Protein AF-A0A5Q4D8Q8-F1 (afdb_monomer_lite)

Radius of gyration: 39.7 Å; chains: 1; bounding box: 66×83×88 Å

Secondary structure (DSSP, 8-state):
-HHHHHHHHHHHHHHHHHHGGGSPPTT-TTSHHHHSHHHHHHHHHHHHH--S-HHHHIIIIISHHHHHHHHHHHHHHHHHHHHHHHHHHHHHHTT-TTTS--TT-TTTTTT-TT--PPPPPTTSTTSS----PPPPP------

Foldseek 3Di:
DVVVVVVVVVVVVVVVVVVCVPADDPPDCPHPVNVPCVVVLVVCLCVPPVDPDSVCSCCCPVVVVVVVVVVVVVVVVVVVVVVVVVVVVVVVVVVPPPPDQDPVDPCSVVPDPPPPDPDPPPPPVPPPDDPDDDDDDDDDDDD

pLDDT: mean 78.27, std 19.3, range [39.91, 98.5]

Structure (mmCIF, N/CA/C/O backbone):
data_AF-A0A5Q4D8Q8-F1
#
_entry.id   AF-A0A5Q4D8Q8-F1
#
loop_
_atom_site.group_PDB
_atom_site.id
_atom_site.type_symbol
_atom_site.label_atom_id
_atom_site.label_alt_id
_atom_site.label_comp_id
_atom_site.label_asym_id
_atom_site.label_entity_id
_atom_site.label_seq_id
_atom_site.pdbx_PDB_ins_code
_atom_site.Cartn_x
_atom_site.Cartn_y
_atom_site.Cartn_z
_atom_site.occupancy
_atom_site.B_iso_or_equiv
_atom_site.auth_seq_id
_atom_site.auth_comp_id
_atom_site.auth_asym_id
_atom_site.auth_atom_id
_atom_site.pdbx_PDB_model_num
ATOM 1 N N . MET A 1 1 ? -34.823 7.343 -8.828 1.00 64.50 1 MET A N 1
ATOM 2 C CA . MET A 1 1 ? -33.580 7.234 -8.028 1.00 64.50 1 MET A CA 1
ATOM 3 C C . MET A 1 1 ? -32.753 5.987 -8.343 1.00 64.50 1 MET A C 1
ATOM 5 O O . MET A 1 1 ? -31.554 6.124 -8.524 1.00 64.50 1 MET A O 1
ATOM 9 N N . ARG A 1 2 ? -33.337 4.781 -8.453 1.00 85.31 2 ARG A N 1
ATOM 10 C CA . ARG A 1 2 ? -32.560 3.571 -8.809 1.00 85.31 2 ARG A CA 1
ATOM 11 C C . ARG A 1 2 ? -32.149 3.522 -10.289 1.00 85.31 2 ARG A C 1
ATOM 13 O O . ARG A 1 2 ? -31.002 3.226 -10.587 1.00 85.31 2 ARG A O 1
ATOM 20 N N . LEU A 1 3 ? -33.051 3.906 -11.201 1.00 88.81 3 LEU A N 1
ATOM 21 C CA . LEU A 1 3 ? -32.789 3.929 -12.651 1.00 88.81 3 LEU A CA 1
ATOM 22 C C . LEU A 1 3 ? -31.653 4.887 -13.044 1.00 88.81 3 LEU A C 1
ATOM 24 O O . LEU A 1 3 ? -30.802 4.539 -13.851 1.00 88.81 3 LEU A O 1
ATOM 28 N N . THR A 1 4 ? -31.599 6.064 -12.416 1.00 91.62 4 THR A N 1
ATOM 29 C CA . THR A 1 4 ? -30.503 7.030 -12.583 1.00 91.62 4 THR A CA 1
ATOM 30 C C . THR A 1 4 ? -29.162 6.454 -12.124 1.00 91.62 4 THR A C 1
ATOM 32 O O . THR A 1 4 ? -28.154 6.672 -12.781 1.00 91.62 4 THR A O 1
ATOM 35 N N . GLY A 1 5 ? -29.148 5.662 -11.044 1.00 93.81 5 GLY A N 1
ATOM 36 C CA . GLY A 1 5 ? -27.947 4.956 -10.589 1.00 93.81 5 GLY A CA 1
ATOM 37 C C . GLY A 1 5 ? -27.473 3.897 -11.586 1.00 93.81 5 GLY A C 1
ATOM 38 O O . GLY A 1 5 ? -26.296 3.866 -11.928 1.00 93.81 5 GLY A O 1
ATOM 39 N N . PHE A 1 6 ? -28.389 3.081 -12.116 1.00 95.69 6 PHE A N 1
ATOM 40 C CA . PHE A 1 6 ? -28.047 2.099 -13.151 1.00 95.69 6 PHE A CA 1
ATOM 41 C C . PHE A 1 6 ? -27.533 2.755 -14.436 1.00 95.69 6 PHE A C 1
ATOM 43 O O . PHE A 1 6 ? -26.574 2.257 -15.019 1.00 95.69 6 PHE A O 1
ATOM 50 N N . MET A 1 7 ? -28.106 3.892 -14.843 1.00 94.75 7 MET A N 1
ATOM 51 C CA . MET A 1 7 ? -27.587 4.666 -15.975 1.00 94.75 7 MET A CA 1
ATOM 52 C C . MET A 1 7 ? -26.160 5.167 -15.734 1.00 94.75 7 MET A C 1
ATOM 54 O O . MET A 1 7 ? -25.324 5.041 -16.623 1.00 94.75 7 MET A O 1
ATOM 58 N N . LEU A 1 8 ? -25.861 5.692 -14.541 1.00 96.44 8 LEU A N 1
ATOM 59 C CA . LEU A 1 8 ? -24.515 6.164 -14.201 1.00 96.44 8 LEU A CA 1
ATOM 60 C C . LEU A 1 8 ? -23.490 5.025 -14.183 1.00 96.44 8 LEU A C 1
ATOM 62 O O . LEU A 1 8 ? -22.406 5.173 -14.742 1.00 96.44 8 LEU A O 1
ATOM 66 N N . ILE A 1 9 ? -23.839 3.880 -13.589 1.00 96.88 9 ILE A N 1
ATOM 67 C CA . ILE A 1 9 ? -22.969 2.696 -13.573 1.00 96.88 9 ILE A CA 1
ATOM 68 C C . ILE A 1 9 ? -22.744 2.183 -14.998 1.00 96.88 9 ILE A C 1
ATOM 70 O O . ILE A 1 9 ? -21.609 1.892 -15.359 1.00 96.88 9 ILE A O 1
ATOM 74 N N . GLY A 1 10 ? -23.798 2.103 -15.816 1.00 97.06 10 GLY A N 1
ATOM 75 C CA . GLY A 1 10 ? -23.695 1.666 -17.209 1.00 97.06 10 GLY A CA 1
ATOM 76 C C . GLY A 1 10 ? -22.811 2.587 -18.049 1.00 97.06 10 GLY A C 1
ATOM 77 O O . GLY A 1 10 ? -21.973 2.105 -18.808 1.00 97.06 10 GLY A O 1
ATOM 78 N N . LEU A 1 11 ? -22.940 3.904 -17.865 1.00 97.00 11 LEU A N 1
ATOM 79 C CA . LEU A 1 11 ? -22.089 4.894 -18.525 1.00 97.00 11 LEU A CA 1
ATOM 80 C C . LEU A 1 11 ? -20.624 4.741 -18.100 1.00 97.00 11 LEU A C 1
ATOM 82 O O . LEU A 1 11 ? -19.747 4.676 -18.958 1.00 97.00 11 LEU A O 1
ATOM 86 N N . LEU A 1 12 ? -20.357 4.640 -16.796 1.00 97.12 12 LEU A N 1
ATOM 87 C CA . LEU A 1 12 ? -19.002 4.462 -16.271 1.00 97.12 12 LEU A CA 1
ATOM 88 C C . LEU A 1 12 ? -18.375 3.143 -16.749 1.00 97.12 12 LEU A C 1
ATOM 90 O O . LEU A 1 12 ? -17.216 3.120 -17.152 1.00 97.12 12 LEU A O 1
ATOM 94 N N . ALA A 1 13 ? -19.142 2.052 -16.742 1.00 97.12 13 ALA A N 1
ATOM 95 C CA . ALA A 1 13 ? -18.692 0.758 -17.240 1.00 97.12 13 ALA A CA 1
ATOM 96 C C . ALA A 1 13 ? -18.370 0.817 -18.740 1.00 97.12 13 ALA A C 1
ATOM 98 O O . ALA A 1 13 ? -17.312 0.350 -19.152 1.00 97.12 13 ALA A O 1
ATOM 99 N N . GLY A 1 14 ? -19.236 1.444 -19.544 1.00 97.19 14 GLY A N 1
ATOM 100 C CA . GLY A 1 14 ? -18.987 1.663 -20.970 1.00 97.19 14 GLY A CA 1
ATOM 101 C C . GLY A 1 14 ? -17.726 2.491 -21.221 1.00 97.19 14 GLY A C 1
ATOM 102 O O . GLY A 1 14 ? -16.922 2.135 -22.080 1.00 97.19 14 GLY A O 1
ATOM 103 N N . PHE A 1 15 ? -17.507 3.537 -20.421 1.00 96.38 15 PHE A N 1
ATOM 104 C CA . PHE A 1 15 ? -16.282 4.332 -20.465 1.00 96.38 15 PHE A CA 1
ATOM 105 C C . PHE A 1 15 ? -15.033 3.498 -20.143 1.00 96.38 15 PHE A C 1
ATOM 107 O O . PHE A 1 15 ? -14.054 3.579 -20.877 1.00 96.38 15 PHE A O 1
ATOM 114 N N . PHE A 1 16 ? -15.065 2.655 -19.105 1.00 95.81 16 PHE A N 1
ATOM 115 C CA . PHE A 1 16 ? -13.937 1.775 -18.779 1.00 95.81 16 PHE A CA 1
ATOM 116 C C . PHE A 1 16 ? -13.654 0.739 -19.870 1.00 95.81 16 PHE A C 1
ATOM 118 O O . PHE A 1 16 ? -12.490 0.487 -20.174 1.00 95.81 16 PHE A O 1
ATOM 125 N N . VAL A 1 17 ? -14.692 0.158 -20.480 1.00 95.69 17 VAL A N 1
ATOM 126 C CA . VAL A 1 17 ? -14.530 -0.774 -21.609 1.00 95.69 17 VAL A CA 1
ATOM 127 C C . VAL A 1 17 ? -13.881 -0.064 -22.794 1.00 95.69 17 VAL A C 1
ATOM 129 O O . VAL A 1 17 ? -12.927 -0.588 -23.362 1.00 95.69 17 VAL A O 1
ATOM 132 N N . TRP A 1 18 ? -14.343 1.141 -23.128 1.00 95.38 18 TRP A N 1
ATOM 133 C CA . TRP A 1 18 ? -13.735 1.954 -24.179 1.00 95.38 18 TRP A CA 1
ATOM 134 C C . TRP A 1 18 ? -12.267 2.287 -23.869 1.00 95.38 18 TRP A C 1
ATOM 136 O O . TRP A 1 18 ? -11.400 2.022 -24.694 1.00 95.38 18 TRP A O 1
ATOM 146 N N . ALA A 1 19 ? -11.971 2.757 -22.654 1.00 93.38 19 ALA A N 1
ATOM 147 C CA . ALA A 1 19 ? -10.611 3.085 -22.222 1.00 93.38 19 ALA A CA 1
ATOM 148 C C . ALA A 1 19 ? -9.673 1.864 -22.191 1.00 93.38 19 ALA A C 1
ATOM 150 O O . ALA A 1 19 ? -8.475 1.995 -22.423 1.00 93.38 19 ALA A O 1
ATOM 151 N N . SER A 1 20 ? -10.199 0.661 -21.934 1.00 91.81 20 SER A N 1
ATOM 152 C CA . SER A 1 20 ? -9.400 -0.571 -21.947 1.00 91.81 20 SER A CA 1
ATOM 153 C C . SER A 1 20 ? -8.843 -0.934 -23.328 1.00 91.81 20 SER A C 1
ATOM 155 O O . SER A 1 20 ? -7.903 -1.722 -23.404 1.00 91.81 20 SER A O 1
ATOM 157 N N . GLY A 1 21 ? -9.387 -0.354 -24.405 1.00 90.31 21 GLY A N 1
ATOM 158 C CA . GLY A 1 21 ? -8.880 -0.553 -25.763 1.00 90.31 21 GLY A CA 1
ATOM 159 C C . GLY A 1 21 ? -7.482 0.031 -25.994 1.00 90.31 21 GLY A C 1
ATOM 160 O O . GLY A 1 21 ? -6.774 -0.466 -26.862 1.00 90.31 21 GLY A O 1
ATOM 161 N N . ASP A 1 22 ? -7.064 1.016 -25.193 1.00 89.38 22 ASP A N 1
ATOM 162 C CA . ASP A 1 22 ? -5.745 1.665 -25.297 1.00 89.38 22 ASP A CA 1
ATOM 163 C C . ASP A 1 22 ? -4.634 0.919 -24.526 1.00 89.38 22 ASP A C 1
ATOM 165 O O . ASP A 1 22 ? -3.496 1.386 -24.442 1.00 89.38 22 ASP A O 1
ATOM 169 N N . LEU A 1 23 ? -4.937 -0.237 -23.926 1.00 88.94 23 LEU A N 1
ATOM 170 C CA . LEU A 1 23 ? -3.936 -1.045 -23.231 1.00 88.94 23 LEU A CA 1
ATOM 171 C C . LEU A 1 23 ? -3.011 -1.754 -24.240 1.00 88.94 23 LEU A C 1
ATOM 173 O O . LEU A 1 23 ? -3.493 -2.269 -25.249 1.00 88.94 23 LEU A O 1
ATOM 177 N N . PRO A 1 24 ? -1.695 -1.840 -23.963 1.00 86.88 24 PRO A N 1
ATOM 178 C CA . PRO A 1 24 ? -0.766 -2.580 -24.812 1.00 86.88 24 PRO A CA 1
ATOM 179 C C . PRO A 1 24 ? -1.128 -4.070 -24.890 1.00 86.88 24 PRO A C 1
ATOM 181 O O . PRO A 1 24 ? -1.764 -4.626 -23.986 1.00 86.88 24 PRO A O 1
ATOM 184 N N . GLU A 1 25 ? -0.690 -4.728 -25.967 1.00 87.12 25 GLU A N 1
ATOM 185 C CA . GLU A 1 25 ? -0.893 -6.165 -26.138 1.00 87.12 25 GLU A CA 1
ATOM 186 C C . GLU A 1 25 ? -0.271 -6.954 -24.978 1.00 87.12 25 GLU A C 1
ATOM 188 O O . GLU A 1 25 ? 0.760 -6.594 -24.398 1.00 87.12 25 GLU A O 1
ATOM 193 N N . ARG A 1 26 ? -0.917 -8.064 -24.609 1.00 83.88 26 ARG A N 1
ATOM 194 C CA . ARG A 1 26 ? -0.393 -8.924 -23.545 1.00 83.88 26 ARG A CA 1
ATOM 195 C C . ARG A 1 26 ? 0.974 -9.470 -23.946 1.00 83.88 26 ARG A C 1
ATOM 197 O O . ARG A 1 26 ? 1.128 -10.000 -25.038 1.00 83.88 26 ARG A O 1
ATOM 204 N N . ALA A 1 27 ? 1.904 -9.434 -22.994 1.00 82.75 27 ALA A N 1
ATOM 205 C CA . ALA A 1 27 ? 3.272 -9.929 -23.144 1.00 82.75 27 ALA A CA 1
ATOM 206 C C . ALA A 1 27 ? 4.116 -9.198 -24.203 1.00 82.75 27 ALA A C 1
ATOM 208 O O . ALA A 1 27 ? 5.157 -9.720 -24.595 1.00 82.75 27 ALA A O 1
ATOM 209 N N . ASP A 1 28 ? 3.719 -7.992 -24.619 1.00 86.56 28 ASP A N 1
ATOM 210 C CA . ASP A 1 28 ? 4.575 -7.138 -25.437 1.00 86.56 28 ASP A CA 1
ATOM 211 C C . ASP A 1 28 ? 5.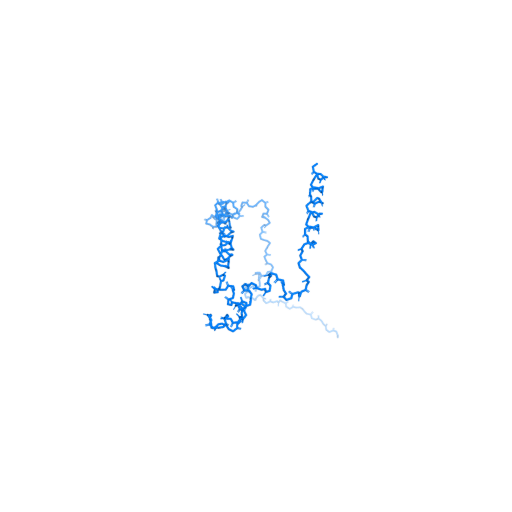822 -6.700 -24.631 1.00 86.56 28 ASP A C 1
ATOM 213 O O . ASP A 1 28 ? 5.691 -5.966 -23.639 1.00 86.56 28 ASP A O 1
ATOM 217 N N . PRO A 1 29 ? 7.041 -7.126 -25.026 1.00 82.69 29 PRO A N 1
ATOM 218 C CA . PRO A 1 29 ? 8.274 -6.730 -24.349 1.00 82.69 29 PRO A CA 1
ATOM 219 C C . PRO A 1 29 ? 8.584 -5.236 -24.509 1.00 82.69 29 PRO A C 1
ATOM 221 O O . PRO A 1 29 ? 9.345 -4.691 -23.711 1.00 82.69 29 PRO A O 1
ATOM 224 N N . ALA A 1 30 ? 7.996 -4.569 -25.508 1.00 86.19 30 ALA A N 1
ATOM 225 C CA . ALA A 1 30 ? 8.105 -3.128 -25.707 1.00 86.19 30 ALA A CA 1
ATOM 226 C C . ALA A 1 30 ? 7.052 -2.335 -24.913 1.00 86.19 30 ALA A C 1
ATOM 228 O O . ALA A 1 30 ? 7.017 -1.104 -24.997 1.00 86.19 30 ALA A O 1
ATOM 229 N N . SER A 1 31 ? 6.209 -3.006 -24.117 1.00 88.00 31 SER A N 1
ATOM 230 C CA . SER A 1 31 ? 5.213 -2.316 -23.308 1.00 88.00 31 SER A CA 1
ATOM 231 C C . SER A 1 31 ? 5.881 -1.383 -22.280 1.00 88.00 31 SER A C 1
ATOM 233 O O . SER A 1 31 ? 6.899 -1.738 -21.672 1.00 88.00 31 SER A O 1
ATOM 235 N N . PRO A 1 32 ? 5.303 -0.197 -22.006 1.00 83.81 32 PRO A N 1
ATOM 236 C CA . PRO A 1 32 ? 5.865 0.748 -21.037 1.00 83.81 32 PRO A CA 1
ATOM 237 C C . PRO A 1 32 ? 6.068 0.149 -19.638 1.00 83.81 32 PRO A C 1
ATOM 239 O O . PRO A 1 32 ? 6.989 0.535 -18.921 1.00 83.81 32 PRO A O 1
ATOM 242 N N . ALA A 1 33 ? 5.223 -0.815 -19.256 1.00 82.00 33 ALA A N 1
ATOM 243 C CA . ALA A 1 33 ? 5.322 -1.516 -17.982 1.00 82.00 33 ALA A CA 1
ATOM 244 C C . ALA A 1 33 ? 6.548 -2.440 -17.902 1.00 82.00 33 ALA A C 1
ATOM 246 O O . ALA A 1 33 ? 7.072 -2.618 -16.808 1.00 82.00 33 ALA A O 1
ATOM 247 N N . SER A 1 34 ? 7.004 -3.001 -19.029 1.00 81.62 34 SER A N 1
ATOM 248 C CA . SER A 1 34 ? 8.166 -3.898 -19.106 1.00 81.62 34 SER A CA 1
ATOM 249 C C . SER A 1 34 ? 9.496 -3.157 -19.241 1.00 81.62 34 SER A C 1
ATOM 251 O O . SER A 1 34 ? 10.513 -3.659 -18.777 1.00 81.62 34 SER A O 1
ATOM 253 N N . LEU A 1 35 ? 9.503 -1.965 -19.843 1.00 82.94 35 LEU A N 1
ATOM 254 C CA . LEU A 1 35 ? 10.721 -1.166 -20.052 1.00 82.94 35 LEU A CA 1
ATOM 255 C C . LEU A 1 35 ? 11.093 -0.275 -18.855 1.00 82.94 35 LEU A C 1
ATOM 257 O O . LEU A 1 35 ? 12.162 0.333 -18.844 1.00 82.94 35 LEU A O 1
ATOM 261 N N . GLY A 1 36 ? 10.200 -0.155 -17.872 1.00 83.19 36 GLY A N 1
ATOM 262 C CA . GLY A 1 36 ? 10.362 0.735 -16.727 1.00 83.19 36 GLY A CA 1
ATOM 263 C C . GLY A 1 36 ? 11.129 0.119 -15.553 1.00 83.19 36 GLY A C 1
ATOM 264 O O . GLY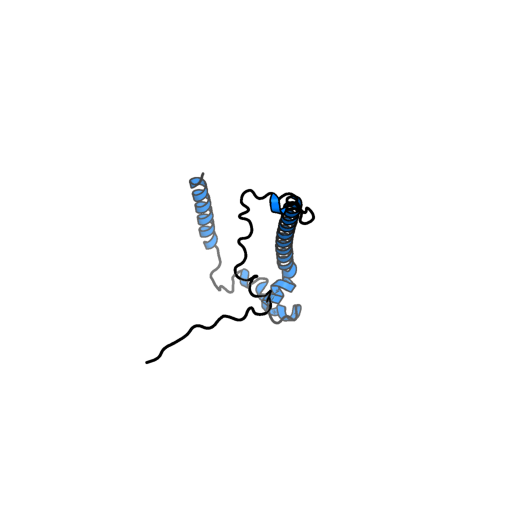 A 1 36 ? 12.060 -0.671 -15.696 1.00 83.19 36 GLY A O 1
ATOM 265 N N . VAL A 1 37 ? 10.702 0.482 -14.343 1.00 89.31 37 VAL A N 1
ATOM 266 C CA . VAL A 1 37 ? 11.318 0.065 -13.068 1.00 89.31 37 VAL A CA 1
ATOM 267 C C . VAL A 1 37 ? 11.326 -1.451 -12.836 1.00 89.31 37 VAL A C 1
ATOM 269 O O . VAL A 1 37 ? 12.110 -1.943 -12.029 1.00 89.31 37 VAL A O 1
ATOM 272 N N . SER A 1 38 ? 10.485 -2.203 -13.551 1.00 89.06 38 SER A N 1
ATOM 273 C CA . SER A 1 38 ? 10.406 -3.663 -13.469 1.00 89.06 38 SER A CA 1
ATOM 274 C C . SER A 1 38 ? 11.735 -4.340 -13.787 1.00 89.06 38 SER A C 1
ATOM 276 O O . SER A 1 38 ? 12.153 -5.216 -13.034 1.00 89.06 38 SER A O 1
ATOM 278 N N . SER A 1 39 ? 12.412 -3.920 -14.860 1.00 89.81 39 SER A N 1
ATOM 279 C CA . SER A 1 39 ? 13.679 -4.522 -15.294 1.00 89.81 39 SER A CA 1
ATOM 280 C C . SER A 1 39 ? 14.773 -4.295 -14.259 1.00 89.81 39 SER A C 1
ATOM 282 O O . SER A 1 39 ? 15.468 -5.233 -13.878 1.00 89.81 39 SER A O 1
ATOM 284 N N . TYR A 1 40 ? 14.831 -3.085 -13.694 1.00 92.00 40 TYR A N 1
ATOM 285 C CA . TYR A 1 40 ? 15.751 -2.773 -12.603 1.00 92.00 40 TYR A CA 1
ATOM 286 C C . TYR A 1 40 ? 15.499 -3.652 -11.371 1.00 92.00 40 TYR A C 1
ATOM 288 O O . TYR A 1 40 ? 16.433 -4.223 -10.817 1.00 92.00 40 TYR A O 1
ATOM 296 N N . TYR A 1 41 ? 14.243 -3.825 -10.946 1.00 93.06 41 TYR A N 1
ATOM 297 C CA . TYR A 1 41 ? 13.944 -4.693 -9.803 1.00 93.06 41 TYR A CA 1
ATOM 298 C C . TYR A 1 41 ? 14.320 -6.156 -10.061 1.00 93.06 41 TYR A C 1
ATOM 300 O O . TYR A 1 41 ? 14.811 -6.813 -9.148 1.00 93.06 41 TYR A O 1
ATOM 308 N N . ILE A 1 42 ? 14.141 -6.662 -11.284 1.00 92.44 42 ILE A N 1
ATOM 309 C CA . ILE A 1 42 ? 14.534 -8.034 -11.645 1.00 92.44 42 ILE A CA 1
ATOM 310 C C . ILE A 1 42 ? 16.055 -8.211 -11.549 1.00 92.44 42 ILE A C 1
ATOM 312 O O . ILE A 1 42 ? 16.526 -9.207 -11.001 1.00 92.44 42 ILE A O 1
ATOM 316 N N . GLU A 1 43 ? 16.821 -7.248 -12.055 1.00 93.44 43 GLU A N 1
ATOM 317 C CA . GLU A 1 43 ? 18.283 -7.336 -12.135 1.00 93.44 43 GLU A CA 1
ATOM 318 C C . GLU A 1 43 ? 18.976 -7.038 -10.794 1.00 93.44 43 GLU A C 1
ATOM 320 O O . GLU A 1 43 ? 20.001 -7.648 -10.471 1.00 93.44 43 GLU A O 1
ATOM 325 N N . ASN A 1 44 ? 18.414 -6.135 -9.983 1.00 94.88 44 ASN A N 1
ATOM 326 C CA . ASN A 1 44 ? 19.098 -5.568 -8.819 1.00 94.88 44 ASN A CA 1
ATOM 327 C C . ASN A 1 44 ? 18.493 -5.942 -7.459 1.00 94.88 44 ASN A C 1
ATOM 329 O O . ASN A 1 44 ? 19.190 -5.793 -6.455 1.00 94.88 44 ASN A O 1
ATOM 333 N N . ALA A 1 45 ? 17.257 -6.460 -7.372 1.00 94.62 45 ALA A N 1
ATOM 334 C CA . ALA A 1 45 ? 16.588 -6.694 -6.079 1.00 94.62 45 ALA A CA 1
ATOM 335 C C . ALA A 1 45 ? 17.445 -7.471 -5.075 1.00 94.62 45 ALA A C 1
ATOM 337 O O . ALA A 1 45 ? 17.589 -7.038 -3.935 1.00 94.62 45 ALA A O 1
ATOM 338 N N . TYR A 1 46 ? 18.068 -8.573 -5.497 1.00 95.06 46 TYR A N 1
ATOM 339 C CA . TYR A 1 46 ? 18.896 -9.369 -4.590 1.00 95.06 46 TYR A CA 1
ATOM 340 C C . TYR A 1 46 ? 20.150 -8.622 -4.120 1.00 95.06 46 TYR A C 1
ATOM 342 O O . TYR A 1 46 ? 20.551 -8.742 -2.963 1.00 95.06 46 TYR A O 1
ATOM 350 N N . ARG A 1 47 ? 20.775 -7.841 -5.007 1.00 95.31 47 ARG A N 1
ATOM 351 C CA . ARG A 1 47 ? 21.964 -7.049 -4.675 1.00 95.31 47 ARG A CA 1
ATOM 352 C C . ARG A 1 47 ? 21.640 -5.985 -3.627 1.00 95.31 47 ARG A C 1
ATOM 354 O O . ARG A 1 47 ? 22.445 -5.776 -2.720 1.00 95.31 47 ARG A O 1
ATOM 361 N N . ASP A 1 48 ? 20.479 -5.357 -3.754 1.00 94.06 48 ASP A N 1
ATOM 362 C CA . ASP A 1 48 ? 20.128 -4.174 -2.975 1.00 94.06 48 ASP A CA 1
ATOM 363 C C . ASP A 1 48 ? 19.499 -4.540 -1.621 1.00 94.06 48 ASP A C 1
ATOM 365 O O . ASP A 1 48 ? 19.857 -3.939 -0.608 1.00 94.06 48 ASP A O 1
ATOM 369 N N 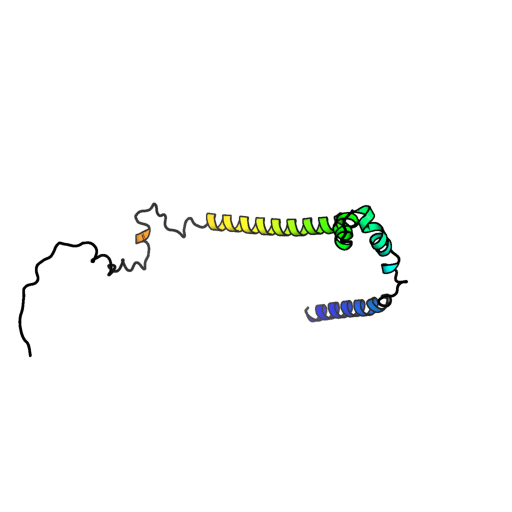. SER A 1 49 ? 18.648 -5.573 -1.559 1.00 93.44 49 SER A N 1
ATOM 370 C CA . SER A 1 49 ? 17.968 -5.984 -0.315 1.00 93.44 49 SER A CA 1
ATOM 371 C C . SER A 1 49 ? 18.526 -7.242 0.350 1.00 93.44 49 SER A C 1
ATOM 373 O O . SER A 1 49 ? 18.150 -7.562 1.477 1.00 93.44 49 SER A O 1
ATOM 375 N N . ARG A 1 50 ? 19.394 -8.002 -0.337 1.00 94.00 50 ARG A N 1
ATOM 376 C CA . ARG A 1 50 ? 19.838 -9.354 0.073 1.00 94.00 50 ARG A CA 1
ATOM 377 C C . ARG A 1 50 ? 18.692 -10.340 0.329 1.00 94.00 50 ARG A C 1
ATOM 379 O O . ARG A 1 50 ? 18.889 -11.359 0.989 1.00 94.00 50 ARG A O 1
ATOM 386 N N . THR A 1 51 ? 17.508 -10.068 -0.215 1.00 92.00 51 THR A N 1
ATOM 387 C CA . THR A 1 51 ? 16.340 -10.938 -0.090 1.00 92.00 51 THR A CA 1
ATOM 388 C C . THR A 1 51 ? 16.174 -11.749 -1.376 1.00 92.00 51 THR A C 1
ATOM 390 O O . THR A 1 51 ? 16.040 -11.159 -2.447 1.00 92.00 51 THR A O 1
ATOM 393 N N . PRO A 1 52 ? 16.161 -13.096 -1.320 1.00 93.44 52 PRO A N 1
ATOM 394 C CA . PRO A 1 52 ? 16.035 -13.931 -2.520 1.00 93.44 52 PRO A CA 1
ATOM 395 C C . PRO A 1 52 ? 14.646 -13.839 -3.167 1.00 93.44 52 PRO A C 1
ATOM 397 O O . PRO A 1 52 ? 14.495 -14.119 -4.353 1.00 93.44 52 PRO A O 1
ATOM 400 N N . ASN A 1 53 ? 13.623 -13.441 -2.405 1.00 94.94 53 ASN A N 1
ATOM 401 C CA . ASN A 1 53 ? 12.288 -13.197 -2.933 1.00 94.94 53 ASN A CA 1
ATOM 402 C C . ASN A 1 53 ? 12.163 -11.753 -3.441 1.00 94.94 53 ASN A C 1
ATOM 404 O O . ASN A 1 53 ? 11.998 -10.819 -2.653 1.00 94.94 53 ASN A O 1
ATOM 408 N N . MET A 1 54 ? 12.180 -11.592 -4.766 1.00 94.50 54 MET A N 1
ATOM 409 C CA . MET A 1 54 ? 12.019 -10.297 -5.433 1.00 94.50 54 MET A CA 1
ATOM 410 C C . MET A 1 54 ? 10.725 -9.579 -5.024 1.00 94.50 54 MET A C 1
ATOM 412 O O . MET A 1 54 ? 10.745 -8.369 -4.827 1.00 94.50 54 MET A O 1
ATOM 416 N N . VAL A 1 55 ? 9.603 -10.291 -4.859 1.00 94.75 55 VAL A N 1
ATOM 417 C CA . VAL A 1 55 ? 8.320 -9.659 -4.500 1.00 94.75 55 VAL A CA 1
ATOM 418 C C . VAL A 1 55 ? 8.399 -9.049 -3.105 1.00 94.75 55 VAL A C 1
ATOM 420 O O . VAL A 1 55 ? 7.990 -7.909 -2.905 1.00 94.75 55 VAL A O 1
ATOM 423 N N . THR A 1 56 ? 8.980 -9.777 -2.149 1.00 95.25 56 THR A N 1
ATOM 424 C CA . THR A 1 56 ? 9.198 -9.255 -0.796 1.00 95.25 56 THR A CA 1
ATOM 425 C C . TH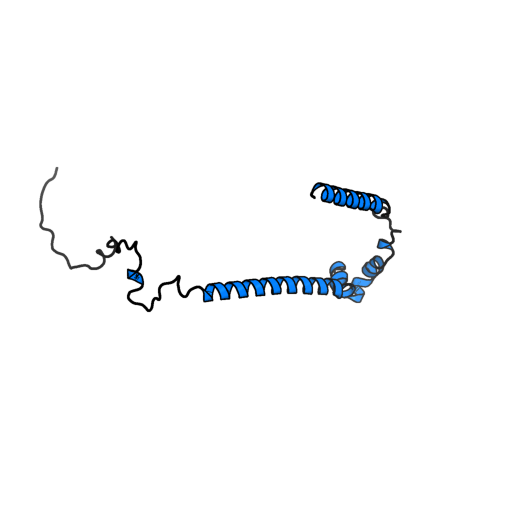R A 1 56 ? 10.149 -8.062 -0.812 1.00 95.25 56 THR A C 1
ATOM 427 O O . THR A 1 56 ? 9.852 -7.069 -0.159 1.00 95.25 56 THR A O 1
ATOM 430 N N . ALA A 1 57 ? 11.224 -8.110 -1.606 1.00 95.19 57 ALA A N 1
ATOM 431 C CA . ALA A 1 57 ? 12.136 -6.976 -1.769 1.00 95.19 57 ALA A CA 1
ATOM 432 C C . ALA A 1 57 ? 11.423 -5.733 -2.335 1.00 95.19 57 ALA A C 1
ATOM 434 O O . ALA A 1 57 ? 11.636 -4.614 -1.875 1.00 95.19 57 ALA A O 1
ATOM 435 N N . VAL A 1 58 ? 10.523 -5.913 -3.307 1.00 95.31 58 VAL A N 1
ATOM 436 C CA . VAL A 1 58 ? 9.729 -4.804 -3.851 1.00 95.31 58 VAL A CA 1
ATOM 437 C C . VAL A 1 58 ? 8.783 -4.229 -2.804 1.00 95.31 58 VAL A C 1
ATOM 439 O O . VAL A 1 58 ? 8.738 -3.014 -2.654 1.00 95.31 58 VAL A O 1
ATOM 442 N N . LEU A 1 59 ? 8.052 -5.065 -2.068 1.00 95.88 59 LEU A N 1
ATOM 443 C CA . LEU A 1 59 ? 7.063 -4.594 -1.093 1.00 95.88 59 LEU A CA 1
ATOM 444 C C . LEU A 1 59 ? 7.688 -3.976 0.163 1.00 95.88 59 LEU A C 1
ATOM 446 O O . LEU A 1 59 ? 7.124 -3.024 0.699 1.00 95.88 59 LEU A O 1
ATOM 450 N N . ALA A 1 60 ? 8.809 -4.518 0.644 1.00 94.25 60 ALA A N 1
ATOM 451 C CA . ALA A 1 60 ? 9.429 -4.108 1.902 1.00 94.25 60 ALA A CA 1
ATOM 452 C C . ALA A 1 60 ? 10.520 -3.044 1.714 1.00 94.25 60 ALA A C 1
ATOM 454 O O . ALA A 1 60 ? 10.539 -2.072 2.467 1.00 94.25 60 ALA A O 1
ATOM 455 N N . ASP A 1 61 ? 11.389 -3.193 0.708 1.00 94.75 61 ASP A N 1
ATOM 456 C CA . ASP A 1 61 ? 12.555 -2.319 0.533 1.00 94.75 61 ASP A CA 1
ATOM 457 C C . ASP A 1 61 ? 12.288 -1.198 -0.480 1.00 94.75 61 ASP A C 1
ATOM 459 O O . ASP A 1 61 ? 12.453 -0.023 -0.158 1.00 94.75 61 ASP A O 1
ATOM 463 N N . TYR A 1 62 ? 11.823 -1.525 -1.693 1.00 95.12 62 TYR A N 1
ATOM 464 C CA . TYR A 1 62 ? 11.605 -0.505 -2.733 1.00 95.12 62 TYR A CA 1
ATOM 465 C C . TYR A 1 62 ? 10.317 0.305 -2.536 1.00 95.12 62 TYR A C 1
ATOM 467 O O . TYR A 1 62 ? 10.294 1.507 -2.799 1.00 95.12 62 TYR A O 1
ATOM 475 N N . ARG A 1 63 ? 9.237 -0.345 -2.092 1.00 95.25 63 ARG A N 1
ATOM 476 C CA . ARG A 1 63 ? 7.900 0.246 -1.897 1.00 95.25 63 ARG A CA 1
ATOM 477 C C . ARG A 1 63 ? 7.390 0.068 -0.466 1.00 95.25 63 ARG A C 1
ATOM 479 O O . ARG A 1 63 ? 6.186 0.001 -0.230 1.00 95.25 63 ARG A O 1
ATOM 486 N N . GLY A 1 64 ? 8.311 0.062 0.499 1.00 95.25 64 GLY A N 1
ATOM 487 C CA . GLY A 1 64 ? 8.004 -0.108 1.922 1.00 95.25 64 GLY A CA 1
ATOM 488 C C . GLY A 1 64 ? 7.000 0.905 2.474 1.00 95.25 64 GLY A C 1
ATOM 489 O O . GLY A 1 64 ? 6.201 0.558 3.339 1.00 95.25 64 GLY A O 1
ATOM 490 N N . PHE A 1 65 ? 6.982 2.137 1.952 1.00 96.06 65 PHE A N 1
ATOM 491 C CA . PHE A 1 65 ? 6.030 3.167 2.380 1.00 96.06 65 PHE A CA 1
ATOM 492 C C . PHE A 1 65 ? 4.575 2.849 2.008 1.00 96.06 65 PHE A C 1
ATOM 494 O O . PHE A 1 65 ? 3.689 3.132 2.813 1.00 96.06 65 PHE A O 1
ATOM 501 N N . ASP A 1 66 ? 4.327 2.228 0.849 1.00 95.56 66 ASP A N 1
ATOM 502 C CA . ASP A 1 66 ? 2.975 1.823 0.441 1.00 95.56 66 ASP A CA 1
ATOM 503 C C . ASP A 1 66 ? 2.451 0.732 1.394 1.00 95.56 66 ASP A C 1
ATOM 505 O O . ASP A 1 66 ? 1.370 0.865 1.971 1.00 95.56 66 ASP A O 1
ATOM 509 N N . THR A 1 67 ? 3.276 -0.286 1.665 1.00 96.62 67 THR A N 1
ATOM 510 C CA . THR A 1 67 ? 2.963 -1.384 2.599 1.00 96.62 67 THR A CA 1
ATOM 511 C C . THR A 1 67 ? 2.838 -0.900 4.051 1.00 96.62 67 THR A C 1
ATOM 513 O O . THR A 1 67 ? 1.973 -1.352 4.803 1.00 96.62 67 THR A O 1
ATOM 516 N N . PHE A 1 68 ? 3.675 0.051 4.476 1.00 96.19 68 PHE A N 1
ATOM 517 C CA . PHE A 1 68 ? 3.561 0.678 5.794 1.00 96.19 68 PHE A CA 1
ATOM 518 C C . PHE A 1 68 ? 2.244 1.450 5.928 1.00 96.19 68 PHE A C 1
ATOM 520 O O . PHE A 1 68 ? 1.577 1.354 6.960 1.00 96.19 68 PHE A O 1
ATOM 527 N N . GLY A 1 69 ? 1.829 2.164 4.878 1.00 96.88 69 GLY A N 1
ATOM 528 C CA . GLY A 1 69 ? 0.529 2.828 4.822 1.00 96.88 69 GLY A CA 1
ATOM 529 C C . GLY A 1 69 ? -0.633 1.848 4.996 1.00 96.88 69 GLY A C 1
ATOM 530 O O . GLY A 1 69 ? -1.520 2.091 5.817 1.00 96.88 69 GLY A O 1
ATOM 531 N N . GLU A 1 70 ? -0.599 0.707 4.303 1.00 97.69 70 GLU A N 1
ATOM 532 C CA . GLU A 1 70 ? -1.586 -0.369 4.485 1.00 97.69 70 GLU A CA 1
ATOM 533 C C . GLU A 1 70 ? -1.624 -0.867 5.938 1.00 97.69 70 GLU A C 1
ATOM 535 O O . GLU A 1 70 ? -2.702 -0.971 6.535 1.00 97.69 70 GLU A O 1
ATOM 540 N N . ALA A 1 71 ? -0.458 -1.098 6.549 1.00 97.56 71 ALA A N 1
ATOM 541 C CA . ALA A 1 71 ? -0.366 -1.517 7.945 1.00 97.56 71 ALA A CA 1
ATOM 542 C C . ALA A 1 71 ? -0.972 -0.478 8.905 1.00 97.56 71 ALA A C 1
ATOM 544 O O . ALA A 1 71 ? -1.696 -0.847 9.834 1.00 97.56 71 ALA A O 1
ATOM 545 N N . VAL A 1 72 ? -0.744 0.818 8.670 1.00 98.31 72 VAL A N 1
ATOM 546 C CA . VAL A 1 72 ? -1.346 1.910 9.455 1.00 98.31 72 VAL A CA 1
ATOM 547 C C . VAL A 1 72 ? -2.869 1.913 9.321 1.00 98.31 72 VAL A C 1
ATOM 549 O O . VAL A 1 72 ? -3.565 2.037 10.334 1.00 98.31 72 VAL A O 1
ATOM 552 N N . VAL A 1 73 ? -3.405 1.741 8.110 1.00 98.25 73 VAL A N 1
ATOM 553 C CA . VAL A 1 73 ? -4.858 1.704 7.867 1.00 98.25 73 VAL A CA 1
ATOM 554 C C . VAL A 1 73 ? -5.501 0.529 8.602 1.00 98.25 73 VAL A C 1
ATOM 556 O O . VAL A 1 73 ? -6.454 0.728 9.360 1.00 98.25 73 VAL A O 1
ATOM 559 N N . VAL A 1 74 ? -4.959 -0.681 8.442 1.00 98.25 74 VAL A N 1
ATOM 560 C CA . VAL A 1 74 ? -5.481 -1.890 9.102 1.00 98.25 74 VAL A CA 1
ATOM 561 C C . VAL A 1 74 ? -5.380 -1.771 10.623 1.00 98.25 74 VAL A C 1
ATOM 563 O O . VAL A 1 74 ? -6.345 -2.066 11.330 1.00 98.25 74 VAL A O 1
ATOM 566 N N . THR A 1 75 ? -4.256 -1.269 11.138 1.00 98.50 75 THR A N 1
ATOM 567 C CA . THR A 1 75 ? -4.062 -1.047 12.580 1.00 98.50 75 THR A CA 1
ATOM 568 C C . THR A 1 75 ? -5.064 -0.032 13.125 1.00 98.50 75 THR A C 1
ATOM 570 O O . THR A 1 75 ? -5.664 -0.254 14.176 1.00 98.50 75 THR A O 1
ATOM 573 N N . THR A 1 76 ? -5.310 1.058 12.395 1.00 98.50 76 THR A N 1
ATOM 574 C CA . THR A 1 76 ? -6.284 2.089 12.787 1.00 98.50 76 THR A CA 1
ATOM 575 C C . THR A 1 76 ? -7.712 1.547 12.775 1.00 98.50 76 THR A C 1
ATOM 577 O O . THR A 1 76 ? -8.484 1.827 13.696 1.00 98.50 76 THR A O 1
ATOM 580 N N . ALA A 1 77 ? -8.070 0.734 11.780 1.00 98.44 77 ALA A N 1
ATOM 581 C CA . ALA A 1 77 ? -9.370 0.072 11.721 1.00 98.44 77 ALA A CA 1
ATOM 582 C C . ALA A 1 77 ? -9.556 -0.907 12.893 1.00 98.44 77 ALA A C 1
ATOM 584 O O . ALA A 1 77 ? -10.578 -0.863 13.581 1.00 98.44 77 ALA A O 1
ATOM 585 N N . ALA A 1 78 ? -8.541 -1.728 13.182 1.00 98.44 78 ALA A N 1
ATOM 586 C CA . ALA A 1 78 ? -8.547 -2.657 14.310 1.00 98.44 78 ALA A CA 1
ATOM 587 C C . ALA A 1 78 ? -8.674 -1.926 15.657 1.00 98.44 78 ALA A C 1
ATOM 589 O O . ALA A 1 78 ? -9.517 -2.289 16.482 1.00 98.44 78 ALA A O 1
ATOM 590 N N . LEU A 1 79 ? -7.900 -0.855 15.860 1.00 98.31 79 LEU A N 1
ATOM 591 C CA . LEU A 1 79 ? -7.972 -0.023 17.061 1.00 98.31 79 LEU A CA 1
ATOM 592 C C . LEU A 1 79 ? -9.350 0.638 17.204 1.00 98.31 79 LEU A C 1
ATOM 594 O O . LEU A 1 79 ? -9.918 0.649 18.295 1.00 98.31 79 LEU A O 1
ATOM 598 N N . SER A 1 80 ? -9.922 1.136 16.107 1.00 98.00 80 SER A N 1
ATOM 599 C CA . SER A 1 80 ? -11.264 1.731 16.099 1.00 98.00 80 SER A CA 1
ATOM 600 C C . SER A 1 80 ? -12.330 0.722 16.534 1.00 98.00 80 SER A C 1
ATOM 602 O O . SER A 1 80 ? -13.141 1.016 17.417 1.00 98.00 80 SER A O 1
ATOM 604 N N . CYS A 1 81 ? -12.291 -0.495 15.985 1.00 97.25 81 CYS A N 1
ATOM 605 C CA . CYS A 1 81 ? -13.173 -1.589 16.392 1.00 97.25 81 CYS A CA 1
ATOM 606 C C . CYS A 1 81 ? -13.005 -1.937 17.879 1.00 97.25 81 CYS A C 1
ATOM 608 O O . CYS A 1 81 ? -14.000 -2.049 18.600 1.00 97.25 81 CYS A O 1
ATOM 610 N N . LEU A 1 82 ? -11.762 -2.050 18.358 1.00 97.12 82 LEU A N 1
ATOM 611 C CA . LEU A 1 82 ? -11.457 -2.329 19.762 1.00 97.12 82 LEU A CA 1
ATOM 612 C C . LEU A 1 82 ? -12.064 -1.263 20.688 1.00 97.12 82 LEU A C 1
ATOM 614 O O . LEU A 1 82 ? -12.764 -1.598 21.644 1.00 97.12 82 LEU A O 1
ATOM 618 N N . LEU A 1 83 ? -11.870 0.022 20.382 1.00 96.62 83 LEU A N 1
ATOM 619 C CA . LEU A 1 83 ? -12.410 1.129 21.177 1.00 96.62 83 LEU A CA 1
ATOM 620 C C . LEU A 1 83 ? -13.947 1.119 21.234 1.00 96.62 83 LEU A C 1
ATOM 622 O O . LEU A 1 83 ? -14.525 1.359 22.300 1.00 96.62 83 LEU A O 1
ATOM 626 N N . ILE A 1 84 ? -14.616 0.801 20.120 1.00 96.19 84 ILE A N 1
ATOM 627 C CA . ILE A 1 84 ? -16.081 0.660 20.071 1.00 96.19 84 ILE A CA 1
ATOM 628 C C . ILE A 1 84 ? -16.545 -0.490 20.976 1.00 96.19 84 ILE A C 1
ATOM 630 O O . ILE A 1 84 ? -17.481 -0.316 21.765 1.00 96.19 84 ILE A O 1
ATOM 634 N N . LEU A 1 85 ? -15.876 -1.645 20.917 1.00 94.56 85 LEU A N 1
ATOM 635 C CA . LEU A 1 85 ? -16.217 -2.812 21.736 1.00 94.56 85 LEU A CA 1
ATOM 636 C C . LEU A 1 85 ? -15.986 -2.558 23.234 1.00 94.56 85 LEU A C 1
ATOM 638 O O . LEU A 1 85 ? -16.866 -2.854 24.047 1.00 94.56 85 LEU A O 1
ATOM 642 N N . LEU A 1 86 ? -14.866 -1.933 23.610 1.00 92.12 86 LEU A N 1
ATOM 643 C CA . LEU A 1 86 ? -14.583 -1.571 25.006 1.00 92.12 86 LEU A CA 1
ATOM 644 C C . LEU A 1 86 ? -15.610 -0.576 25.565 1.00 92.12 86 LEU A C 1
ATOM 646 O O . LEU A 1 86 ? -15.982 -0.648 26.739 1.00 92.12 86 LEU A O 1
ATOM 650 N N . ARG A 1 87 ? -16.088 0.359 24.737 1.00 84.94 87 ARG A N 1
ATOM 651 C CA . ARG A 1 87 ? -17.156 1.289 25.126 1.00 84.94 87 ARG A CA 1
ATOM 652 C C . ARG A 1 87 ? -18.499 0.578 25.318 1.00 84.94 87 ARG A C 1
ATOM 654 O O . ARG A 1 87 ? -19.263 0.998 26.186 1.00 84.94 87 ARG A O 1
ATOM 661 N N . ARG A 1 88 ? -18.791 -0.480 24.552 1.00 76.75 88 ARG A N 1
ATOM 662 C CA . ARG A 1 88 ? -20.012 -1.285 24.722 1.00 76.75 88 ARG A CA 1
ATOM 663 C C . ARG A 1 88 ? -19.993 -2.079 26.030 1.00 76.75 88 ARG A C 1
ATOM 665 O O . ARG A 1 88 ? -20.998 -2.048 26.731 1.00 76.75 88 ARG A O 1
ATOM 672 N N . ARG A 1 89 ? -18.864 -2.706 26.392 1.00 75.00 89 ARG A N 1
ATOM 673 C CA . ARG A 1 89 ? -18.745 -3.484 27.644 1.00 75.00 89 ARG A CA 1
ATOM 674 C C . ARG A 1 89 ? -19.046 -2.630 28.882 1.00 75.00 89 ARG A C 1
ATOM 676 O O . ARG A 1 89 ? -19.922 -2.975 29.657 1.00 75.00 89 ARG A O 1
ATOM 683 N N . ARG A 1 90 ? -18.456 -1.429 28.968 1.00 69.06 90 ARG A N 1
ATOM 684 C CA . ARG A 1 90 ? -18.703 -0.489 30.083 1.00 69.06 90 ARG A CA 1
ATOM 685 C C . ARG A 1 90 ? -20.156 -0.016 30.223 1.00 69.06 90 ARG A C 1
ATOM 687 O O . ARG A 1 90 ? -20.542 0.405 31.305 1.00 69.06 90 ARG A O 1
ATOM 694 N N . ARG A 1 91 ? -20.954 -0.027 29.148 1.00 64.81 91 ARG A N 1
ATOM 695 C CA . ARG A 1 91 ? -22.381 0.339 29.221 1.00 64.81 91 ARG A CA 1
ATOM 696 C C . ARG A 1 91 ? -23.259 -0.795 29.736 1.00 64.81 91 ARG A C 1
ATOM 698 O O . ARG A 1 91 ? -24.305 -0.499 30.293 1.00 64.81 91 ARG A O 1
ATOM 705 N N . LEU A 1 92 ? -22.850 -2.045 29.528 1.00 59.41 92 LEU A N 1
ATOM 706 C CA . LEU A 1 92 ? -23.548 -3.203 30.078 1.00 59.41 92 LEU A CA 1
ATOM 707 C C . LEU A 1 92 ? -23.256 -3.303 31.577 1.00 59.41 92 LEU A C 1
ATOM 709 O O . LEU A 1 92 ? -24.199 -3.284 32.353 1.00 59.41 92 LEU A O 1
ATOM 713 N N . ASP A 1 93 ? -21.985 -3.199 31.981 1.00 58.12 93 ASP A N 1
ATOM 714 C CA . ASP A 1 93 ? -21.587 -3.229 33.400 1.00 58.12 93 ASP A CA 1
ATOM 715 C C . ASP A 1 93 ? -22.232 -2.090 34.227 1.00 58.12 93 ASP A C 1
ATOM 717 O O . ASP A 1 93 ? -22.535 -2.256 35.402 1.00 58.12 93 ASP A O 1
ATOM 721 N N . GLY A 1 94 ? -22.488 -0.924 33.616 1.00 53.62 94 GLY A N 1
ATOM 722 C CA . GLY A 1 94 ? -23.188 0.200 34.259 1.00 53.62 94 GLY A CA 1
ATOM 723 C C . GLY A 1 94 ? -24.720 0.087 34.290 1.00 53.62 94 GLY A C 1
ATOM 724 O O . GLY A 1 94 ? -25.374 0.971 34.836 1.00 53.62 94 GLY A O 1
ATOM 725 N N . SER A 1 95 ? -25.292 -0.954 33.680 1.00 50.88 95 SER A N 1
ATOM 726 C CA . SER A 1 95 ? -26.736 -1.219 33.612 1.00 50.88 95 SER A CA 1
ATOM 727 C C . SER A 1 95 ? -27.159 -2.424 34.465 1.00 50.88 95 SER A C 1
ATOM 729 O O . SER A 1 95 ? -28.349 -2.730 34.521 1.00 50.88 95 SER A O 1
ATOM 731 N N . GLU A 1 96 ? -26.217 -3.104 35.125 1.00 52.91 96 GLU A N 1
ATOM 732 C CA . GLU A 1 96 ? -26.466 -4.352 35.861 1.00 52.91 96 GLU A CA 1
ATOM 733 C C . GLU A 1 96 ? -26.651 -4.157 37.373 1.00 52.91 96 GLU A C 1
ATOM 735 O O . GLU A 1 96 ? -26.563 -5.116 38.126 1.00 52.91 96 GLU A O 1
ATOM 740 N N . SER A 1 97 ? -27.002 -2.957 37.844 1.00 52.84 97 SER A N 1
ATOM 741 C CA . SER A 1 97 ? -27.512 -2.792 39.217 1.00 52.84 97 SER A CA 1
ATOM 742 C C . SER A 1 97 ? -28.999 -3.173 39.357 1.00 52.84 97 SER A C 1
ATOM 744 O O . SER A 1 97 ? -29.652 -2.742 40.300 1.00 52.84 97 SER A O 1
ATOM 746 N N . GLY A 1 98 ? -29.577 -3.904 38.394 1.00 50.31 98 GLY A N 1
ATOM 747 C CA . GLY A 1 98 ? -31.005 -4.245 38.396 1.00 50.31 98 GLY A CA 1
ATOM 748 C C . GLY A 1 98 ? -31.398 -5.545 37.689 1.00 50.31 98 GLY A C 1
ATOM 749 O O . GLY A 1 98 ? -32.592 -5.776 37.527 1.00 50.31 98 GLY A O 1
ATOM 750 N N . LEU A 1 99 ? -30.442 -6.375 37.243 1.00 60.50 99 LEU A N 1
ATOM 751 C CA . LEU A 1 99 ? -30.744 -7.656 36.578 1.00 60.50 99 LEU A CA 1
ATOM 752 C C . LEU A 1 99 ? -30.292 -8.880 37.384 1.00 60.50 99 LEU A C 1
ATOM 754 O O . LEU A 1 99 ? -30.969 -9.906 37.363 1.00 60.50 99 LEU A O 1
ATOM 758 N N . PHE A 1 100 ? -29.194 -8.764 38.130 1.00 59.78 100 PHE A N 1
ATOM 759 C CA . PHE A 1 100 ? -28.777 -9.779 39.088 1.00 59.78 100 PHE A CA 1
ATOM 760 C C . PHE A 1 100 ? -29.239 -9.360 40.486 1.00 59.78 100 PHE A C 1
ATOM 762 O O . PHE A 1 100 ? -28.980 -8.221 40.878 1.00 59.78 100 PHE A O 1
ATOM 769 N N . PRO A 1 101 ? -29.959 -10.230 41.217 1.00 61.16 101 PRO A N 1
ATOM 770 C CA . PRO A 1 101 ? -30.303 -9.963 42.603 1.00 61.16 101 PRO A CA 1
ATOM 771 C C . PRO A 1 101 ? -29.021 -9.781 43.414 1.00 61.16 101 PRO A C 1
ATOM 773 O O . PRO A 1 101 ? -28.055 -10.519 43.208 1.00 61.16 101 PRO A O 1
ATOM 776 N N . ASP A 1 102 ? -29.018 -8.796 44.306 1.00 67.75 102 ASP A N 1
ATOM 777 C CA . ASP A 1 102 ? -27.920 -8.575 45.236 1.00 67.75 102 ASP A CA 1
ATOM 778 C C . ASP A 1 102 ? -27.776 -9.834 46.104 1.00 67.75 102 ASP A C 1
ATOM 780 O O . ASP A 1 102 ? -28.673 -10.168 46.873 1.00 67.75 102 ASP A O 1
ATOM 784 N N . LEU A 1 103 ? -26.704 -10.606 45.911 1.00 68.50 103 LEU A N 1
ATOM 785 C CA . LEU A 1 103 ? -26.507 -11.878 46.623 1.00 68.50 103 LEU A CA 1
ATOM 786 C C . LEU A 1 103 ? -26.169 -11.659 48.105 1.00 68.50 103 LEU A C 1
ATOM 788 O O . LEU A 1 103 ? -26.208 -12.610 48.885 1.00 68.50 103 LEU A O 1
ATOM 792 N N . ASP A 1 104 ? -25.870 -10.412 48.474 1.00 70.25 104 ASP A N 1
ATOM 793 C CA . ASP A 1 104 ? -25.711 -9.964 49.854 1.00 70.25 104 ASP A CA 1
ATOM 794 C C . ASP A 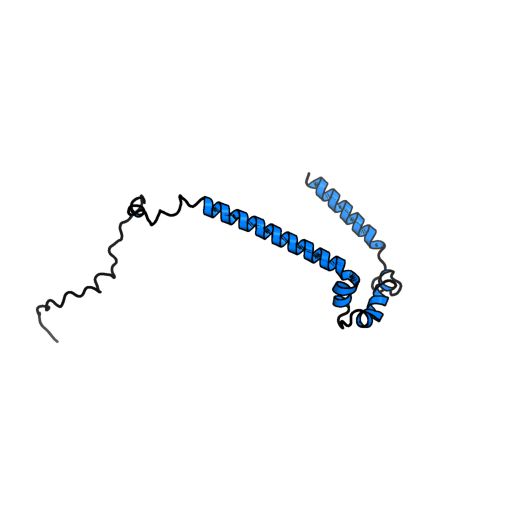1 104 ? -27.065 -9.608 50.515 1.00 70.25 104 ASP A C 1
ATOM 796 O O . ASP A 1 104 ? -27.115 -9.393 51.729 1.00 70.25 104 ASP A O 1
ATOM 800 N N . ASP A 1 105 ? -28.176 -9.590 49.759 1.00 68.88 105 ASP A N 1
ATOM 801 C CA . ASP A 1 105 ? -29.539 -9.458 50.287 1.00 68.88 105 ASP A CA 1
ATOM 802 C C . ASP A 1 105 ? -30.138 -10.853 50.587 1.00 68.88 105 ASP A C 1
ATOM 804 O O . ASP A 1 105 ? -30.423 -11.630 49.666 1.00 68.88 105 ASP A O 1
ATOM 808 N N . PRO A 1 106 ? -30.377 -11.200 51.869 1.00 64.06 106 PRO A N 1
ATOM 809 C CA . PRO A 1 106 ? -30.920 -12.503 52.257 1.00 64.06 106 PRO A CA 1
ATOM 810 C C . PRO A 1 106 ? -32.339 -12.768 51.727 1.00 64.06 106 PRO A C 1
ATOM 812 O O . PRO A 1 106 ? -32.787 -13.919 51.732 1.00 64.06 106 PRO A O 1
ATOM 815 N N . ASP A 1 107 ? -33.056 -11.740 51.267 1.00 66.88 107 ASP A N 1
ATOM 816 C CA . ASP A 1 107 ? -34.422 -11.851 50.756 1.00 66.88 107 ASP A CA 1
ATOM 817 C C . ASP A 1 107 ? -34.506 -11.822 49.218 1.00 66.88 107 ASP A C 1
ATOM 819 O O . ASP A 1 107 ? -35.587 -12.031 48.654 1.00 66.88 107 ASP A O 1
ATOM 823 N N . ALA A 1 108 ? -33.373 -11.687 48.523 1.00 64.94 108 ALA A N 1
ATOM 824 C CA . ALA A 1 108 ? -33.287 -11.592 47.065 1.00 64.94 108 ALA A CA 1
ATOM 825 C C . ALA A 1 108 ? -33.938 -12.771 46.306 1.00 64.94 108 ALA A C 1
ATOM 827 O O . ALA A 1 108 ? -34.473 -12.603 45.207 1.00 64.94 108 ALA A O 1
ATOM 828 N N . TYR A 1 109 ? -33.944 -13.971 46.897 1.00 59.31 109 TYR A N 1
ATOM 829 C CA . TYR A 1 109 ? -34.563 -15.170 46.312 1.00 59.31 109 TYR A CA 1
ATOM 830 C C . TYR A 1 109 ? -36.103 -15.168 46.397 1.00 59.31 109 TYR A C 1
ATOM 832 O O . TYR A 1 109 ? -36.773 -15.778 45.562 1.00 59.31 109 TYR A O 1
ATOM 840 N N . LYS A 1 110 ? -36.693 -14.449 47.362 1.00 56.03 110 LYS A N 1
ATOM 841 C CA . LYS A 1 110 ? -38.146 -14.465 47.629 1.00 56.03 110 LYS A CA 1
ATOM 842 C C . LYS A 1 110 ? -38.957 -13.591 46.670 1.00 56.03 110 LYS A C 1
ATOM 844 O O . LYS A 1 110 ? -40.177 -13.706 46.620 1.00 56.03 110 LYS A O 1
ATOM 849 N N . ALA A 1 111 ? -38.299 -12.719 45.910 1.00 55.28 111 ALA A N 1
ATOM 850 C CA . ALA A 1 111 ? -38.953 -11.717 45.070 1.00 55.28 111 ALA A CA 1
ATOM 851 C C . ALA A 1 111 ? -39.465 -12.249 43.715 1.00 55.28 111 ALA A C 1
ATOM 853 O O . ALA A 1 111 ? -40.042 -11.488 42.935 1.00 55.28 111 ALA A O 1
ATOM 854 N N . ARG A 1 112 ? -39.266 -13.536 43.402 1.00 53.81 112 ARG A N 1
ATOM 855 C CA . ARG A 1 112 ? -39.730 -14.127 42.141 1.00 53.81 112 ARG A CA 1
ATOM 856 C C . ARG A 1 112 ? -41.206 -14.554 42.224 1.00 53.81 112 ARG A C 1
ATOM 858 O O . ARG A 1 112 ? -41.536 -15.397 43.061 1.00 53.81 112 ARG A O 1
ATOM 865 N N . PRO A 1 113 ? -42.088 -14.031 41.345 1.00 51.66 113 PRO A N 1
ATOM 866 C CA . PRO A 1 113 ? -43.518 -14.363 41.330 1.00 51.66 113 PRO A CA 1
ATOM 867 C C . PRO A 1 113 ? -43.818 -15.814 40.904 1.00 51.66 113 PRO A C 1
ATOM 869 O O . PRO A 1 113 ? -44.967 -16.243 40.950 1.00 51.66 113 PRO A O 1
ATOM 872 N N . ASP A 1 114 ? -42.795 -16.562 40.494 1.00 55.12 114 ASP A N 1
ATOM 873 C CA . ASP A 1 114 ? -42.827 -17.908 39.926 1.00 55.12 114 ASP A CA 1
ATOM 874 C C . ASP A 1 114 ? -41.992 -18.925 40.727 1.00 55.12 114 ASP A C 1
ATOM 876 O O . ASP A 1 114 ? -41.636 -19.980 40.203 1.00 55.12 114 ASP A O 1
ATOM 880 N N . THR A 1 115 ? -41.692 -18.647 42.003 1.00 50.84 115 THR A N 1
ATOM 881 C CA . THR A 1 115 ? -41.091 -19.651 42.897 1.00 50.84 115 THR A CA 1
ATOM 882 C C . THR A 1 115 ? -42.086 -20.779 43.177 1.00 50.84 115 THR A C 1
ATOM 884 O O . THR A 1 115 ? -42.790 -20.819 44.182 1.00 50.84 115 THR A O 1
ATOM 887 N N . ILE A 1 116 ? -42.109 -21.752 42.269 1.00 53.31 116 ILE A N 1
ATOM 888 C CA . ILE A 1 116 ? -42.255 -23.154 42.641 1.00 53.31 116 ILE A CA 1
ATOM 889 C C . ILE A 1 116 ? -41.128 -23.371 43.653 1.00 53.31 116 ILE A C 1
ATOM 891 O O . ILE A 1 116 ? -39.952 -23.325 43.286 1.00 53.31 116 ILE A O 1
ATOM 895 N N . GLY A 1 117 ? -41.470 -23.452 44.943 1.00 53.75 117 GLY A N 1
ATOM 896 C CA . GLY A 1 117 ? -40.502 -23.827 45.973 1.00 53.75 117 GLY A CA 1
ATOM 897 C C . GLY A 1 117 ? -39.767 -25.094 45.529 1.00 53.75 117 GLY A C 1
ATOM 898 O O . GLY A 1 117 ? -40.339 -25.850 44.742 1.00 53.75 117 GLY A O 1
ATOM 899 N N . PRO A 1 118 ? -38.511 -25.313 45.956 1.00 51.84 118 PRO A N 1
ATOM 900 C CA . PRO A 1 118 ? -37.777 -26.500 45.544 1.00 51.84 118 PRO A CA 1
ATOM 901 C C . PRO A 1 118 ? -38.666 -27.717 45.806 1.00 51.84 118 PRO A C 1
ATOM 903 O O . PRO A 1 118 ? -39.067 -27.951 46.948 1.00 51.84 118 PRO A O 1
ATOM 906 N N . GLU A 1 119 ? -39.043 -28.437 44.743 1.00 57.12 119 GLU A N 1
ATOM 907 C CA . GLU A 1 119 ? -39.549 -29.786 44.947 1.00 57.12 119 GLU A CA 1
ATOM 908 C C . GLU A 1 119 ? -38.472 -30.512 45.754 1.00 57.12 119 GLU A C 1
ATOM 910 O O . GLU A 1 119 ? -37.286 -30.342 45.440 1.00 57.12 119 GLU A O 1
ATOM 915 N N . PRO A 1 120 ? -38.855 -31.241 46.817 1.00 56.62 120 PRO A N 1
ATOM 916 C CA . PRO A 1 120 ? -37.900 -32.023 47.579 1.00 56.62 120 PRO A CA 1
ATOM 917 C C . PRO A 1 120 ? -37.136 -32.885 46.583 1.00 56.62 120 PRO A C 1
ATOM 919 O O . PRO A 1 120 ? -37.733 -33.582 45.757 1.00 56.62 120 PRO A O 1
ATOM 922 N N . ASP A 1 121 ? -35.819 -32.742 46.580 1.00 55.84 121 ASP A N 1
ATOM 923 C CA . ASP A 1 121 ? -34.997 -33.444 45.630 1.00 55.84 121 ASP A CA 1
ATOM 924 C C . ASP A 1 121 ? -35.073 -34.939 45.943 1.00 55.84 121 ASP A C 1
ATOM 926 O O . ASP A 1 121 ? -34.759 -35.370 47.052 1.00 55.84 121 ASP A O 1
ATOM 930 N N . PRO A 1 122 ? -35.447 -35.779 44.965 1.00 54.22 122 PRO A N 1
ATOM 931 C CA . PRO A 1 122 ? -35.628 -37.212 45.190 1.00 54.22 122 PRO A CA 1
ATOM 932 C C . PRO A 1 122 ? -34.311 -37.957 45.491 1.00 54.22 122 PRO A C 1
ATOM 934 O O . PRO A 1 122 ? -34.280 -39.183 45.481 1.00 54.22 122 PRO A O 1
ATOM 937 N N . PHE A 1 123 ? -33.218 -37.226 45.723 1.00 58.06 123 PHE A N 1
ATOM 938 C CA . PHE A 1 123 ? -31.862 -37.731 45.896 1.00 58.06 123 PHE A CA 1
ATOM 939 C C . PHE A 1 123 ? -31.197 -37.321 47.223 1.00 58.06 123 PHE A C 1
ATOM 941 O O . PHE A 1 123 ? -30.067 -37.750 47.451 1.00 58.06 123 PHE A O 1
ATOM 948 N N . VAL A 1 124 ? -31.842 -36.540 48.106 1.00 54.72 124 VAL A N 1
ATOM 949 C CA . VAL A 1 124 ? -31.250 -36.173 49.417 1.00 54.72 124 VAL A CA 1
ATOM 950 C C . VAL A 1 124 ? -31.640 -37.108 50.557 1.00 54.72 124 VAL A C 1
ATOM 952 O O . VAL A 1 124 ? -30.880 -37.216 51.517 1.00 54.72 124 VAL A O 1
ATOM 955 N N . ASP A 1 125 ? -32.718 -37.881 50.426 1.00 53.34 125 ASP A N 1
ATOM 956 C CA . ASP A 1 125 ? -33.157 -38.787 51.500 1.00 53.34 125 ASP A CA 1
ATOM 957 C C . ASP A 1 125 ? -32.273 -40.047 51.661 1.00 53.34 125 ASP A C 1
ATOM 959 O O . ASP A 1 125 ? -32.341 -40.716 52.689 1.00 53.34 125 ASP A O 1
ATOM 963 N N . ASP A 1 126 ? -31.406 -40.369 50.691 1.00 53.16 126 ASP A N 1
ATOM 964 C CA . ASP A 1 126 ? -30.603 -41.610 50.696 1.00 53.16 126 ASP A CA 1
ATOM 965 C C . ASP A 1 126 ? -29.275 -41.495 51.475 1.00 53.16 126 ASP A C 1
ATOM 967 O O . ASP A 1 126 ? -28.642 -42.496 51.804 1.00 53.16 126 ASP A O 1
ATOM 971 N N . PHE A 1 127 ? -28.826 -40.275 51.803 1.00 54.91 127 PHE A N 1
ATOM 972 C CA . PHE A 1 127 ? -27.521 -40.058 52.452 1.00 54.91 127 PHE A CA 1
ATOM 973 C C . PHE A 1 127 ? -27.584 -39.846 53.968 1.00 54.91 127 PHE A C 1
ATOM 975 O O . PHE A 1 127 ? -26.553 -39.915 54.644 1.00 54.91 127 PHE A O 1
ATOM 982 N N . THR A 1 128 ? -28.772 -39.639 54.531 1.00 52.56 128 THR A N 1
ATOM 983 C CA . THR A 1 128 ? -28.991 -39.615 55.981 1.00 52.56 128 THR A CA 1
ATOM 984 C C . THR A 1 128 ? -29.502 -40.972 56.440 1.00 52.56 128 THR A C 1
ATOM 986 O O . THR A 1 128 ? -30.687 -41.158 56.695 1.00 52.56 128 THR A O 1
ATOM 989 N N . GLY A 1 129 ? -28.590 -41.941 56.529 1.00 39.91 129 GLY A N 1
ATOM 990 C CA . GLY A 1 129 ? -28.880 -43.240 57.126 1.00 39.91 129 GLY A CA 1
ATOM 991 C C . GLY A 1 129 ? -29.234 -43.105 58.608 1.00 39.91 129 GLY A C 1
ATOM 992 O O . GLY A 1 129 ? -28.349 -42.908 59.440 1.00 39.91 129 GLY A O 1
ATOM 993 N N . ASP A 1 130 ? -30.517 -43.245 58.934 1.00 52.03 130 ASP A N 1
ATOM 994 C CA . ASP A 1 130 ? -30.975 -43.651 60.265 1.00 52.03 130 ASP A CA 1
ATOM 995 C C . ASP A 1 130 ? -30.731 -45.171 60.386 1.00 52.03 130 ASP A C 1
ATOM 997 O O . ASP A 1 130 ? -31.099 -45.922 59.471 1.00 52.03 130 ASP A O 1
ATOM 1001 N N . PRO A 1 131 ? -30.027 -45.673 61.418 1.00 46.25 131 PRO A N 1
ATOM 1002 C CA . PRO A 1 131 ? -29.640 -47.072 61.454 1.00 46.25 131 PRO A CA 1
ATOM 1003 C C . PRO A 1 131 ? -30.856 -47.975 61.690 1.00 46.25 131 PRO A C 1
ATOM 1005 O O . PRO A 1 131 ? -31.366 -48.077 62.798 1.00 46.25 131 PRO A O 1
ATOM 1008 N N . ALA A 1 132 ? -31.234 -48.688 60.629 1.00 46.00 132 ALA A N 1
ATOM 1009 C CA . ALA A 1 132 ? -31.836 -50.020 60.622 1.00 46.00 132 ALA A CA 1
ATOM 1010 C C . ALA A 1 132 ? -32.914 -50.304 61.691 1.00 46.00 132 ALA A C 1
ATOM 1012 O O . ALA A 1 132 ? -32.636 -50.916 62.725 1.00 46.00 132 ALA A O 1
ATOM 1013 N N . GLU A 1 133 ? -34.179 -50.028 61.363 1.00 49.00 133 GLU A N 1
ATOM 1014 C CA . GLU A 1 133 ? -35.278 -50.824 61.917 1.00 49.00 133 GLU A CA 1
ATOM 1015 C C . GLU A 1 133 ? -35.272 -52.227 61.273 1.00 49.00 133 GLU A C 1
ATOM 1017 O O . GLU A 1 133 ? -35.238 -52.351 60.043 1.00 49.00 133 GLU A O 1
ATOM 1022 N N . PRO A 1 134 ? -35.289 -53.317 62.061 1.00 47.41 134 PRO A N 1
ATOM 1023 C CA . PRO A 1 134 ? -35.313 -54.664 61.514 1.00 47.41 134 PRO A CA 1
ATOM 1024 C C . PRO A 1 134 ? -36.707 -54.997 60.965 1.00 47.41 134 PRO A C 1
ATOM 1026 O O . PRO A 1 134 ? -37.709 -54.940 61.675 1.00 47.41 134 PRO A O 1
ATOM 1029 N N . SER A 1 135 ? -36.753 -55.400 59.694 1.00 49.53 135 SER A N 1
ATOM 1030 C CA . SER A 1 135 ? -37.969 -55.858 59.015 1.00 49.53 135 SER A CA 1
ATOM 1031 C C . SER A 1 135 ? -38.542 -57.126 59.681 1.00 49.53 135 SER A C 1
ATOM 1033 O O . SER A 1 135 ? -37.803 -58.104 59.856 1.00 49.53 135 SER A O 1
ATOM 1035 N N . PRO A 1 136 ? -39.837 -57.158 60.057 1.00 43.69 136 PRO A N 1
ATOM 1036 C CA . PRO A 1 136 ? -40.464 -58.347 60.615 1.00 43.69 136 PRO A CA 1
ATOM 1037 C C . PRO A 1 136 ? -40.772 -59.355 59.502 1.00 43.69 136 PRO A C 1
ATOM 1039 O O . PRO A 1 136 ? -41.394 -59.038 58.491 1.00 43.69 136 PRO A O 1
ATOM 1042 N N . GLY A 1 137 ? -40.329 -60.594 59.712 1.00 51.81 137 GLY A N 1
ATOM 1043 C CA . GLY A 1 137 ? -40.515 -61.696 58.779 1.00 51.81 137 GLY A CA 1
ATOM 1044 C C . GLY A 1 137 ? -41.978 -62.055 5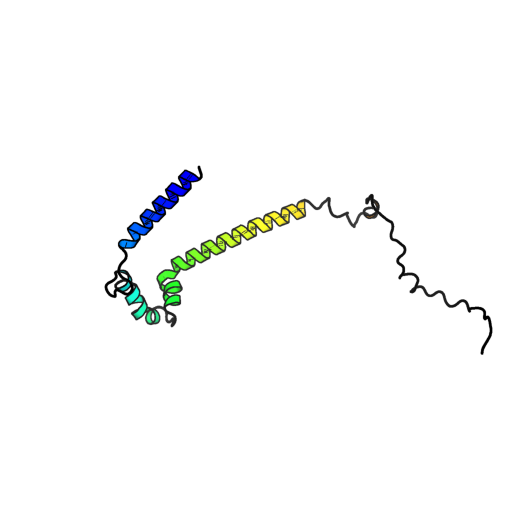8.507 1.00 51.81 137 GLY A C 1
ATOM 1045 O O . GLY A 1 137 ? -42.847 -61.968 59.368 1.00 51.81 137 GLY A O 1
ATOM 1046 N N . THR A 1 138 ? -42.221 -62.510 57.284 1.00 44.94 138 THR A N 1
ATOM 1047 C CA . THR A 1 138 ? -43.354 -63.330 56.820 1.00 44.94 138 THR A CA 1
ATOM 1048 C C . THR A 1 138 ? -42.954 -63.752 55.401 1.00 44.94 138 THR A C 1
ATOM 1050 O O . THR A 1 138 ? -42.598 -62.907 54.596 1.00 44.94 138 THR A O 1
ATOM 1053 N N . GLY A 1 139 ? -42.850 -65.010 54.993 1.00 42.53 139 GLY A N 1
ATOM 1054 C CA . GLY A 1 139 ? -43.368 -66.268 55.500 1.00 42.53 139 GLY A CA 1
ATOM 1055 C C . GLY A 1 139 ? -43.884 -67.023 54.272 1.00 42.53 139 GLY A C 1
ATOM 1056 O O . GLY A 1 139 ? -44.845 -66.554 53.684 1.00 42.53 139 GLY A O 1
ATOM 1057 N N . GLU A 1 140 ? -43.249 -68.154 53.925 1.00 50.47 140 GLU A N 1
ATOM 1058 C CA . GLU A 1 140 ? -43.765 -69.224 53.036 1.00 50.47 140 GLU A CA 1
ATOM 1059 C C . GLU A 1 140 ? -44.114 -68.846 51.569 1.00 50.47 140 GLU A C 1
ATOM 1061 O O . GLU A 1 140 ? -44.513 -67.741 51.257 1.00 50.47 140 GLU A O 1
ATOM 1066 N N . ARG A 1 141 ? -43.998 -69.702 50.548 1.00 48.25 141 ARG A N 1
ATOM 1067 C CA . ARG A 1 141 ? -43.872 -71.162 50.436 1.00 48.25 141 ARG A CA 1
ATOM 1068 C C . ARG A 1 141 ? -43.383 -71.488 49.011 1.00 48.25 141 ARG A C 1
ATOM 1070 O O . ARG A 1 141 ? -43.690 -70.756 48.074 1.00 48.25 141 ARG A O 1
ATOM 1077 N N . ALA A 1 142 ? -42.685 -72.614 48.874 1.00 42.59 142 ALA A N 1
ATOM 1078 C CA . ALA A 1 142 ? -42.454 -73.337 47.615 1.00 42.59 142 ALA A CA 1
ATOM 1079 C C . ALA A 1 142 ? -43.799 -73.734 46.942 1.00 42.59 142 ALA A C 1
ATOM 1081 O O . ALA A 1 142 ? -44.837 -73.663 47.613 1.00 42.59 142 ALA A O 1
ATOM 1082 N N . PRO A 1 143 ? -43.836 -74.144 45.660 1.00 55.88 143 PRO A N 1
ATOM 1083 C CA . PRO A 1 143 ? -43.154 -75.351 45.164 1.00 55.88 143 PRO A CA 1
ATOM 1084 C C . PRO A 1 143 ? -42.080 -75.118 44.093 1.00 55.88 143 PRO A C 1
ATOM 1086 O O . PRO A 1 143 ? -42.223 -74.173 43.287 1.00 55.88 143 PRO A O 1
#

Sequence (143 aa):
MRLTGFMLIGLLAGFFVWASGDLPERADPASPASLGVSSYYIENAYRDSRTPNMVTAVLADYRGFDTFGEAVVVTTAALSCLLILLRRRRRLDGSESGLFPDLDDPDAYKARPDTIGPEPDPFVDDFTGDPAEPSPGTGERAP